Protein AF-A0A2T4V0Y6-F1 (afdb_monomer_lite)

Sequence (151 aa):
MRGPPSPGDAAFCRDCGARAVKTCGQCSAHIQGVRIPPLHTRRDFSMLPSPEAQPYRIPAHCPQCGHAYPWTEARLKAAAELVDLAEALSAEERAQLKADLPALANEGPQSPVTAQRWKKGLAKVGGDLYGVRMKVLGDLVTASVKGQLGM

Structure (mmCIF, N/CA/C/O backbone):
data_AF-A0A2T4V0Y6-F1
#
_entry.id   AF-A0A2T4V0Y6-F1
#
loop_
_atom_site.group_PDB
_atom_site.id
_atom_site.type_symbol
_atom_site.label_atom_id
_atom_site.label_alt_id
_atom_site.label_comp_id
_atom_site.label_asym_id
_atom_site.label_entity_id
_atom_site.label_seq_id
_atom_site.pdbx_PDB_ins_code
_atom_site.Cartn_x
_atom_site.Cartn_y
_atom_site.Cartn_z
_atom_site.occupancy
_atom_site.B_iso_or_equiv
_atom_site.auth_seq_id
_atom_site.auth_comp_id
_atom_site.auth_asym_id
_atom_site.auth_atom_id
_atom_site.pdbx_PDB_model_num
ATOM 1 N N . MET A 1 1 ? 30.106 -24.866 -20.261 1.00 32.12 1 MET A N 1
ATOM 2 C CA . MET A 1 1 ? 29.410 -24.638 -18.975 1.00 32.12 1 MET A CA 1
ATOM 3 C C . MET A 1 1 ? 28.633 -23.332 -19.109 1.00 32.12 1 MET A C 1
ATOM 5 O O . MET A 1 1 ? 29.270 -22.302 -19.281 1.00 32.12 1 MET A O 1
ATOM 9 N N . ARG A 1 2 ? 27.295 -23.352 -19.172 1.00 34.34 2 ARG A N 1
ATOM 10 C CA . ARG A 1 2 ? 26.506 -22.105 -19.220 1.00 34.34 2 ARG A CA 1
ATOM 11 C C . ARG A 1 2 ? 26.512 -21.514 -17.807 1.00 34.34 2 ARG A C 1
ATOM 13 O O . ARG A 1 2 ? 26.180 -22.232 -16.868 1.00 34.34 2 ARG A O 1
ATOM 20 N N . GLY A 1 3 ? 26.966 -20.270 -17.660 1.00 36.44 3 GLY A N 1
ATOM 21 C CA . GLY A 1 3 ? 26.952 -19.564 -16.375 1.00 36.44 3 GLY A CA 1
ATOM 22 C C . GLY A 1 3 ? 25.527 -19.432 -15.819 1.00 36.44 3 GLY A C 1
ATOM 23 O O . GLY A 1 3 ? 24.565 -19.599 -16.577 1.00 36.44 3 GLY A O 1
ATOM 24 N N . PRO A 1 4 ? 25.367 -19.163 -14.510 1.00 37.06 4 PRO A N 1
ATOM 25 C CA . PRO A 1 4 ? 24.048 -18.955 -13.927 1.00 37.06 4 PRO A CA 1
ATOM 26 C C . PRO A 1 4 ? 23.327 -17.820 -14.673 1.00 37.06 4 PRO A C 1
ATOM 28 O O . PRO A 1 4 ? 23.969 -16.822 -15.010 1.00 37.06 4 PRO A O 1
ATOM 31 N N . PRO A 1 5 ? 22.020 -17.962 -14.964 1.00 40.81 5 PRO A N 1
ATOM 32 C CA . PRO A 1 5 ? 21.273 -16.935 -15.674 1.00 40.81 5 PRO A CA 1
ATOM 33 C C . PRO A 1 5 ? 21.331 -15.622 -14.893 1.00 40.81 5 PRO A C 1
ATOM 35 O O . PRO A 1 5 ? 21.196 -15.607 -13.666 1.00 40.81 5 PRO A O 1
ATOM 38 N N . SER A 1 6 ? 21.524 -14.523 -15.618 1.00 46.75 6 SER A N 1
ATOM 39 C CA . SER A 1 6 ? 21.377 -13.164 -15.107 1.00 46.75 6 SER A CA 1
ATOM 40 C C . SER A 1 6 ? 20.043 -13.040 -14.353 1.00 46.75 6 SER A C 1
ATOM 42 O O . SER A 1 6 ? 19.031 -13.562 -14.829 1.00 46.75 6 SER A O 1
ATOM 44 N N . PRO A 1 7 ? 19.975 -12.327 -13.212 1.00 51.75 7 PRO A N 1
ATOM 45 C CA . PRO A 1 7 ? 18.734 -12.178 -12.443 1.00 51.75 7 PRO A CA 1
ATOM 46 C C . PRO A 1 7 ? 17.570 -11.562 -13.249 1.00 51.75 7 PRO A C 1
ATOM 48 O O . PRO A 1 7 ? 16.418 -11.698 -12.852 1.00 51.75 7 PRO A O 1
ATOM 51 N N . GLY A 1 8 ? 17.844 -10.948 -14.407 1.00 54.16 8 GLY A N 1
ATOM 52 C CA . GLY A 1 8 ? 16.839 -10.439 -15.347 1.00 54.16 8 GLY A CA 1
ATOM 53 C C . GLY A 1 8 ? 16.157 -11.483 -16.248 1.00 54.16 8 GLY A C 1
ATOM 54 O O . GLY A 1 8 ? 15.191 -11.133 -16.927 1.00 54.16 8 GLY A O 1
ATOM 55 N N . ASP A 1 9 ? 16.605 -12.744 -16.266 1.00 60.94 9 ASP A N 1
ATOM 56 C CA . ASP A 1 9 ? 16.106 -13.785 -17.190 1.00 60.94 9 ASP A CA 1
ATOM 57 C C . ASP A 1 9 ? 15.321 -14.912 -16.50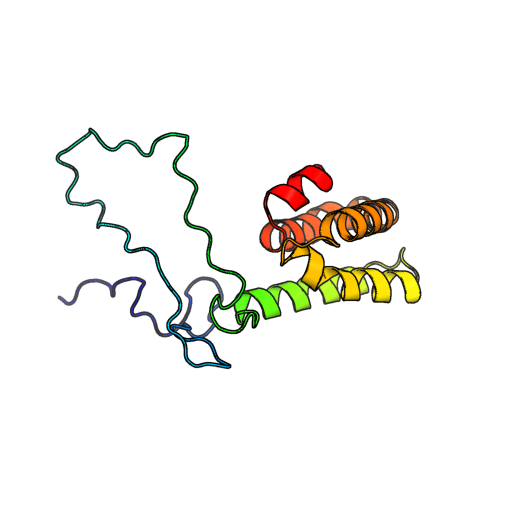5 1.00 60.94 9 ASP A C 1
ATOM 59 O O . ASP A 1 9 ? 14.806 -15.811 -17.170 1.00 60.94 9 ASP A O 1
ATOM 63 N N . ALA A 1 10 ? 15.191 -14.870 -15.178 1.00 67.69 10 ALA A N 1
ATOM 64 C CA . ALA A 1 10 ? 14.407 -15.851 -14.443 1.00 67.69 10 ALA A CA 1
ATOM 65 C C . ALA A 1 10 ? 12.908 -15.693 -14.755 1.00 67.69 10 ALA A C 1
ATOM 67 O O . ALA A 1 10 ? 12.361 -14.599 -14.662 1.00 67.69 10 ALA A O 1
ATOM 68 N N . ALA A 1 11 ? 12.230 -16.793 -15.099 1.00 79.50 11 ALA A N 1
ATOM 69 C CA . ALA A 1 11 ? 10.781 -16.799 -15.327 1.00 79.50 11 ALA A CA 1
ATOM 70 C C . ALA A 1 11 ? 9.971 -16.680 -14.023 1.00 79.50 11 ALA A C 1
ATOM 72 O O . ALA A 1 11 ? 8.805 -16.291 -14.065 1.00 79.50 11 ALA A O 1
ATOM 73 N N . PHE A 1 12 ? 10.587 -16.992 -12.879 1.00 81.12 12 PHE A N 1
ATOM 74 C CA . PHE A 1 12 ? 9.971 -16.980 -11.555 1.00 81.12 12 PHE A CA 1
ATOM 75 C C . PHE A 1 12 ? 10.931 -16.410 -10.506 1.00 81.12 12 PHE A C 1
ATOM 77 O O . PHE A 1 12 ? 12.152 -16.554 -10.617 1.00 81.12 12 PHE A O 1
ATOM 84 N N . CYS A 1 13 ? 10.369 -15.777 -9.481 1.00 74.88 13 CYS A N 1
ATOM 85 C CA . CYS A 1 13 ? 11.082 -15.292 -8.310 1.00 74.88 13 CYS A CA 1
ATOM 86 C C . CYS A 1 13 ? 11.530 -16.468 -7.434 1.00 74.88 13 CYS A C 1
ATOM 88 O O . CYS A 1 13 ? 10.752 -17.386 -7.185 1.00 74.88 13 CYS A O 1
ATOM 90 N N . ARG A 1 14 ? 12.768 -16.434 -6.934 1.00 70.56 14 ARG A N 1
ATOM 91 C CA . ARG A 1 14 ? 13.305 -17.488 -6.055 1.00 70.56 14 ARG A CA 1
ATOM 92 C C . ARG A 1 14 ? 12.798 -17.389 -4.618 1.00 70.56 14 ARG A C 1
ATOM 94 O O . ARG A 1 14 ? 12.733 -18.409 -3.946 1.00 70.56 14 ARG A O 1
ATOM 101 N N . ASP A 1 15 ? 12.409 -16.193 -4.187 1.00 68.69 15 ASP A N 1
ATOM 102 C CA . ASP A 1 15 ? 11.996 -15.944 -2.803 1.00 68.69 15 ASP A CA 1
ATOM 103 C C . ASP A 1 15 ? 10.508 -16.235 -2.588 1.00 68.69 15 ASP A C 1
ATOM 105 O O . ASP A 1 15 ? 10.115 -16.738 -1.542 1.00 68.69 15 ASP A O 1
ATOM 109 N N . CYS A 1 16 ? 9.668 -15.936 -3.586 1.00 73.50 16 CYS A N 1
ATOM 110 C CA . CYS A 1 16 ? 8.214 -16.095 -3.477 1.00 73.50 16 CYS A CA 1
ATOM 111 C C . CYS A 1 16 ? 7.580 -16.997 -4.545 1.00 73.50 16 CYS A C 1
ATOM 113 O O . CYS A 1 16 ? 6.373 -17.215 -4.508 1.00 73.50 16 CYS A O 1
ATOM 115 N N . GLY A 1 17 ? 8.340 -17.487 -5.531 1.00 79.44 17 GLY A N 1
ATOM 116 C CA . GLY A 1 17 ? 7.823 -18.353 -6.599 1.00 79.44 17 GLY A CA 1
ATOM 11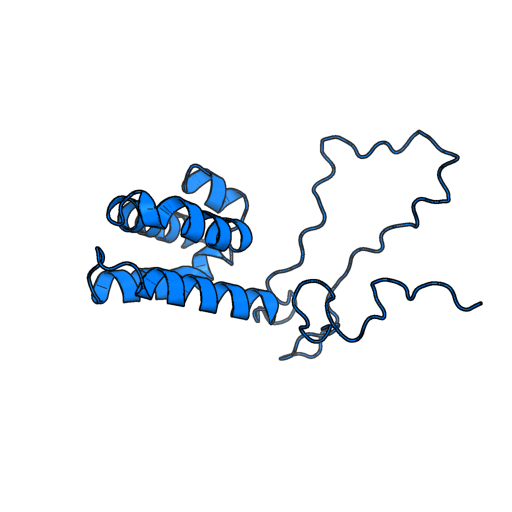7 C C . GLY A 1 17 ? 6.939 -17.657 -7.643 1.00 79.44 17 GLY A C 1
ATOM 118 O O . GLY A 1 17 ? 6.525 -18.294 -8.608 1.00 79.44 17 GLY A O 1
ATOM 119 N N . ALA A 1 18 ? 6.648 -16.360 -7.496 1.00 79.81 18 ALA A N 1
ATOM 120 C CA . ALA A 1 18 ? 5.797 -15.625 -8.431 1.00 79.81 18 ALA A CA 1
ATOM 121 C C . ALA A 1 18 ? 6.451 -15.473 -9.812 1.00 79.81 18 ALA A C 1
ATOM 123 O O . ALA A 1 18 ? 7.670 -15.339 -9.922 1.00 79.81 18 ALA A O 1
ATOM 124 N N . ARG A 1 19 ? 5.642 -15.446 -10.878 1.00 81.50 19 ARG A N 1
ATOM 125 C CA . ARG A 1 19 ? 6.135 -15.231 -12.246 1.00 81.50 19 ARG A CA 1
ATOM 126 C C . ARG A 1 19 ? 6.799 -13.858 -12.368 1.00 81.50 19 ARG A C 1
ATOM 128 O O . ARG A 1 19 ? 6.253 -12.859 -11.908 1.00 81.50 19 ARG A O 1
ATOM 135 N N . ALA A 1 20 ? 7.957 -13.807 -13.017 1.00 80.31 20 ALA A N 1
ATOM 136 C CA . ALA A 1 20 ? 8.660 -12.561 -13.274 1.00 80.31 20 ALA A CA 1
ATOM 137 C C . ALA A 1 20 ? 7.867 -11.685 -14.251 1.00 80.31 20 ALA A C 1
ATOM 139 O O . ALA A 1 20 ? 7.412 -12.140 -15.305 1.00 80.31 20 ALA A O 1
ATOM 140 N N . VAL A 1 21 ? 7.732 -10.409 -13.897 1.00 83.12 21 VAL A N 1
ATOM 141 C CA . VAL A 1 21 ? 6.975 -9.419 -14.662 1.00 83.12 21 VAL A CA 1
ATOM 142 C C . VAL A 1 21 ? 7.947 -8.373 -15.190 1.00 83.12 21 VAL A C 1
ATOM 144 O O . VAL A 1 21 ? 8.672 -7.749 -14.421 1.00 83.12 21 VAL A O 1
ATOM 147 N N . LYS A 1 22 ? 7.973 -8.199 -16.514 1.00 82.88 22 LYS A N 1
ATOM 148 C CA . LYS A 1 22 ? 8.838 -7.225 -17.211 1.00 82.88 22 LYS A CA 1
ATOM 149 C C . LYS A 1 22 ? 8.053 -6.054 -17.810 1.00 82.88 22 LYS A C 1
ATOM 151 O O . LYS A 1 22 ? 8.647 -5.070 -18.246 1.00 82.88 22 LYS A O 1
ATOM 156 N N . THR A 1 23 ? 6.729 -6.168 -17.840 1.00 87.50 23 THR A N 1
ATOM 157 C CA . THR A 1 23 ? 5.803 -5.208 -18.443 1.00 87.50 23 THR A CA 1
ATOM 158 C C . THR A 1 23 ? 4.594 -5.001 -17.540 1.00 87.50 23 THR A C 1
ATOM 160 O O . THR A 1 23 ? 4.169 -5.919 -16.842 1.00 87.50 23 THR A O 1
ATOM 163 N N . CYS A 1 24 ? 4.011 -3.807 -17.565 1.00 86.62 24 CYS A N 1
ATOM 164 C CA . CYS A 1 24 ? 2.748 -3.528 -16.897 1.00 86.62 24 CYS A CA 1
ATOM 165 C C . CYS A 1 24 ? 1.627 -4.410 -17.473 1.00 86.62 24 CYS A C 1
ATOM 167 O O . CYS A 1 24 ? 1.492 -4.520 -18.690 1.00 86.62 24 CYS A O 1
ATOM 169 N N . GLY A 1 25 ? 0.800 -5.004 -16.608 1.00 86.00 25 GLY A N 1
ATOM 170 C CA . GLY A 1 25 ? -0.340 -5.827 -17.027 1.00 86.00 25 GLY A CA 1
ATOM 171 C C . GLY A 1 25 ? -1.487 -5.043 -17.678 1.00 86.00 25 GLY A C 1
ATOM 172 O O . GLY A 1 25 ? -2.284 -5.644 -18.383 1.00 86.00 25 GLY A O 1
ATOM 173 N N . GLN A 1 26 ? -1.556 -3.720 -17.472 1.00 89.94 26 GLN A N 1
ATOM 174 C CA . GLN A 1 26 ? -2.625 -2.860 -18.004 1.00 89.94 26 GLN A CA 1
ATOM 175 C C . GLN A 1 26 ? -2.250 -2.157 -19.311 1.00 89.94 26 GLN A C 1
ATOM 177 O O . GLN A 1 26 ? -3.010 -2.193 -20.269 1.00 89.94 26 GLN A O 1
ATOM 182 N N . CYS A 1 27 ? -1.082 -1.513 -19.371 1.00 89.81 27 CYS A N 1
ATOM 183 C CA . CYS A 1 27 ? -0.671 -0.730 -20.545 1.00 89.81 27 CYS A CA 1
ATOM 184 C C . CYS A 1 27 ? 0.507 -1.335 -21.318 1.00 89.81 27 CYS A C 1
ATOM 186 O O . CYS A 1 27 ? 1.019 -0.703 -22.237 1.00 89.81 27 CYS A O 1
ATOM 188 N N . SER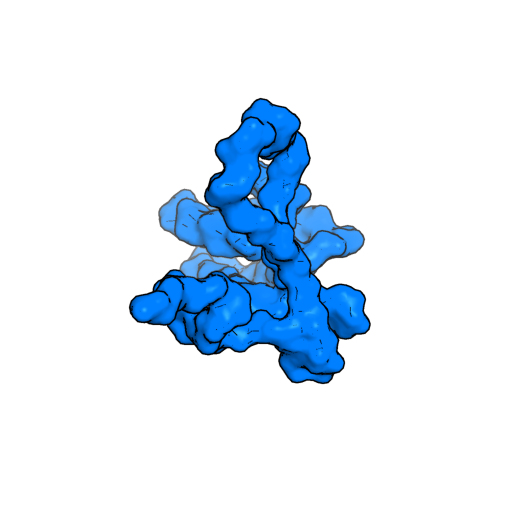 A 1 28 ? 0.994 -2.514 -20.914 1.00 88.38 28 SER A N 1
ATOM 189 C CA . SER A 1 28 ? 2.147 -3.207 -21.517 1.00 88.38 28 SER A CA 1
ATOM 190 C C . SER A 1 28 ? 3.475 -2.434 -21.503 1.00 88.38 28 SER A C 1
ATOM 192 O O . SER A 1 28 ? 4.472 -2.927 -22.025 1.00 88.38 28 SER A O 1
ATOM 194 N N . ALA A 1 29 ? 3.530 -1.273 -20.843 1.00 86.06 29 ALA A N 1
ATOM 195 C CA . ALA A 1 29 ? 4.745 -0.495 -20.625 1.00 86.06 29 ALA A CA 1
ATOM 196 C C . ALA A 1 29 ? 5.854 -1.336 -19.985 1.00 86.06 29 ALA A C 1
ATOM 198 O O . ALA A 1 29 ? 5.602 -2.051 -19.012 1.00 86.06 29 ALA A O 1
ATOM 199 N N . HIS A 1 30 ? 7.090 -1.217 -20.470 1.00 85.19 30 HIS A N 1
ATOM 200 C CA . HIS A 1 30 ? 8.231 -1.872 -19.835 1.00 85.19 30 HIS A CA 1
ATOM 201 C C . HIS A 1 30 ? 8.480 -1.321 -18.430 1.00 85.19 30 HIS A C 1
ATOM 203 O O . HIS A 1 30 ? 8.512 -0.110 -18.209 1.00 85.19 30 HIS A O 1
ATOM 209 N N . ILE A 1 31 ? 8.692 -2.228 -17.476 1.00 82.56 31 ILE A N 1
ATOM 210 C CA . ILE A 1 31 ? 9.036 -1.858 -16.105 1.00 82.56 31 ILE A CA 1
ATOM 211 C C . ILE A 1 31 ? 10.504 -1.441 -16.093 1.00 82.56 31 ILE A C 1
ATOM 213 O O . ILE A 1 31 ? 11.388 -2.236 -16.416 1.00 82.56 31 ILE A O 1
ATOM 217 N N . GLN A 1 32 ? 10.764 -0.184 -15.738 1.00 71.88 32 GLN A N 1
ATOM 218 C CA . GLN A 1 32 ? 12.120 0.354 -15.684 1.00 71.88 32 GLN A CA 1
ATOM 219 C C . GLN A 1 32 ? 12.901 -0.274 -14.523 1.00 71.88 32 GLN A C 1
ATOM 221 O O . GLN A 1 32 ? 12.673 0.035 -13.353 1.00 71.88 32 GLN A O 1
ATOM 226 N N . GLY A 1 33 ? 13.828 -1.168 -14.862 1.00 67.25 33 GLY A N 1
ATOM 227 C CA . GLY A 1 33 ? 14.836 -1.695 -13.946 1.00 67.25 33 GLY A CA 1
ATOM 228 C C . GLY A 1 33 ? 16.068 -0.791 -13.860 1.00 67.25 33 GLY A C 1
ATOM 229 O O . GLY A 1 33 ? 16.321 0.017 -14.752 1.00 67.25 33 GLY A O 1
ATOM 230 N N . VAL A 1 34 ? 16.886 -0.979 -12.824 1.00 60.72 34 VAL A N 1
ATOM 231 C CA . VAL A 1 34 ? 18.264 -0.467 -12.792 1.00 60.72 34 VAL A CA 1
ATOM 232 C C . VAL A 1 34 ? 19.218 -1.541 -13.308 1.00 60.72 34 VAL A C 1
ATOM 234 O O . VAL A 1 34 ? 19.177 -2.693 -12.875 1.00 60.72 34 VAL A O 1
ATOM 237 N N . ARG A 1 35 ? 20.118 -1.160 -14.223 1.00 57.06 35 ARG A N 1
ATOM 238 C CA . ARG A 1 35 ? 21.268 -1.994 -14.584 1.00 57.06 35 ARG A CA 1
ATOM 239 C C . ARG A 1 35 ? 22.294 -1.893 -13.458 1.00 57.06 35 ARG A C 1
ATOM 241 O O . ARG A 1 35 ? 22.946 -0.865 -13.325 1.00 57.06 35 ARG A O 1
ATOM 248 N N . ILE A 1 36 ? 22.450 -2.958 -12.677 1.00 54.66 36 ILE A N 1
ATOM 249 C CA . ILE A 1 36 ? 23.539 -3.073 -11.701 1.00 54.66 36 ILE A CA 1
ATOM 250 C C . ILE A 1 36 ? 24.782 -3.578 -12.454 1.00 54.66 36 ILE A C 1
ATOM 252 O O . ILE A 1 36 ? 24.726 -4.680 -13.010 1.00 54.66 36 ILE A O 1
ATOM 256 N N . PRO A 1 37 ? 25.886 -2.811 -12.532 1.00 46.88 37 PRO A N 1
ATOM 257 C CA . PRO A 1 37 ? 27.122 -3.293 -13.138 1.00 46.88 37 PRO A CA 1
ATOM 258 C C . PRO A 1 37 ? 27.647 -4.521 -12.374 1.00 46.88 37 PRO A C 1
ATOM 260 O O . PRO A 1 37 ? 27.579 -4.542 -11.142 1.00 46.88 37 PRO A O 1
ATOM 263 N N . PRO A 1 38 ? 28.167 -5.554 -13.060 1.00 47.41 38 PRO A N 1
ATOM 264 C CA . PRO A 1 38 ? 28.715 -6.727 -12.391 1.00 47.41 38 PRO A CA 1
ATOM 265 C C . PRO A 1 38 ? 29.885 -6.333 -11.480 1.00 47.41 38 PRO A C 1
ATOM 267 O O . PRO A 1 38 ? 30.836 -5.686 -11.909 1.00 47.41 38 PRO A O 1
ATOM 270 N N . LEU A 1 39 ? 29.843 -6.780 -10.222 1.00 50.69 39 LEU A N 1
ATOM 271 C CA . LEU A 1 39 ? 30.819 -6.464 -9.165 1.00 50.69 39 LEU A CA 1
ATOM 272 C C . LEU A 1 39 ? 32.254 -6.971 -9.434 1.00 50.69 39 LEU A C 1
ATOM 274 O O . LEU A 1 39 ? 33.141 -6.757 -8.611 1.00 50.69 39 LEU A O 1
ATOM 278 N N . HIS A 1 40 ? 32.502 -7.634 -10.565 1.00 48.25 40 HIS A N 1
ATOM 279 C CA . HIS A 1 40 ? 33.778 -8.273 -10.899 1.00 48.25 40 HIS A CA 1
ATOM 280 C C . HIS A 1 40 ? 34.752 -7.379 -11.678 1.00 48.25 40 HIS A C 1
ATOM 282 O O . HIS A 1 40 ? 35.888 -7.786 -11.899 1.00 48.25 40 HIS A O 1
ATOM 288 N N . THR A 1 41 ? 34.365 -6.158 -12.057 1.00 42.62 41 THR A N 1
ATOM 289 C CA . THR A 1 41 ? 35.291 -5.176 -12.653 1.00 42.62 41 THR A CA 1
ATOM 290 C C . THR A 1 41 ? 35.875 -4.208 -11.624 1.00 42.62 41 THR A C 1
ATOM 292 O O . THR A 1 41 ? 36.368 -3.155 -12.002 1.00 42.62 41 THR A O 1
ATOM 295 N N . ARG A 1 42 ? 35.857 -4.554 -10.327 1.00 45.59 42 ARG A N 1
ATOM 296 C CA . ARG A 1 42 ? 36.492 -3.760 -9.264 1.00 45.59 42 ARG A CA 1
ATOM 297 C C . ARG A 1 42 ? 38.016 -3.882 -9.325 1.00 45.59 42 ARG A C 1
ATOM 299 O O . ARG A 1 42 ? 38.623 -4.633 -8.563 1.00 45.59 42 ARG A O 1
ATOM 306 N N . ARG A 1 43 ? 38.639 -3.114 -10.214 1.00 45.44 43 ARG A N 1
ATOM 307 C CA . ARG A 1 43 ? 40.036 -2.676 -10.035 1.00 45.44 43 ARG A CA 1
ATOM 308 C C . ARG A 1 43 ? 40.132 -1.173 -9.746 1.00 45.44 43 ARG A C 1
ATOM 310 O O . ARG A 1 43 ? 41.220 -0.646 -9.560 1.00 45.44 43 ARG A O 1
ATOM 317 N N . ASP A 1 44 ? 38.988 -0.515 -9.625 1.00 42.88 44 ASP A N 1
ATOM 318 C CA . ASP A 1 44 ? 38.782 0.887 -9.302 1.00 42.88 44 ASP A CA 1
ATOM 319 C C . ASP A 1 44 ? 38.034 1.009 -7.963 1.00 42.88 44 ASP A C 1
ATOM 321 O O . ASP A 1 44 ? 36.818 1.153 -7.867 1.00 42.88 44 ASP A O 1
ATOM 325 N N . PHE A 1 45 ? 38.801 0.963 -6.877 1.00 44.25 45 PHE A N 1
ATOM 326 C CA . PHE A 1 45 ? 38.353 1.181 -5.495 1.00 44.25 45 PHE A CA 1
ATOM 327 C C . PHE A 1 45 ? 37.914 2.642 -5.207 1.00 44.25 45 PHE A C 1
ATOM 329 O O . PHE A 1 45 ? 38.079 3.127 -4.094 1.00 44.25 45 PHE A O 1
ATOM 336 N N . SER A 1 46 ? 37.357 3.364 -6.190 1.00 44.81 46 SER A N 1
ATOM 337 C CA . SER A 1 46 ? 36.920 4.766 -6.047 1.00 44.81 46 SER A CA 1
ATOM 338 C C . SER A 1 46 ? 35.399 4.957 -6.089 1.00 44.81 46 SER A C 1
ATOM 340 O O . SER A 1 46 ? 34.922 6.082 -5.969 1.00 44.81 46 SER A O 1
ATOM 342 N N . MET A 1 47 ? 34.622 3.880 -6.216 1.00 45.66 47 MET A N 1
ATOM 343 C CA . MET A 1 47 ? 33.167 3.908 -6.031 1.00 45.66 47 MET A CA 1
ATOM 344 C C . MET A 1 47 ? 32.772 2.982 -4.884 1.00 45.66 47 MET A C 1
ATOM 346 O O . MET A 1 47 ? 32.047 2.000 -5.051 1.00 45.66 47 MET A O 1
ATOM 350 N N . LEU A 1 48 ? 33.273 3.290 -3.684 1.00 48.28 48 LEU A N 1
ATOM 351 C CA . LEU A 1 48 ? 32.516 2.933 -2.488 1.00 48.28 48 LEU A CA 1
ATOM 352 C C . LEU A 1 48 ? 31.106 3.513 -2.685 1.00 48.28 48 LEU A C 1
ATOM 354 O O . LEU A 1 48 ? 31.007 4.676 -3.088 1.00 48.28 48 LEU A O 1
ATOM 358 N N . PRO A 1 49 ? 30.026 2.735 -2.480 1.00 44.53 49 PRO A N 1
ATOM 359 C CA . PRO A 1 49 ? 28.696 3.319 -2.467 1.00 44.53 49 PRO A CA 1
ATOM 360 C C . PRO A 1 49 ? 28.749 4.464 -1.461 1.00 44.53 49 PRO A C 1
ATOM 362 O O . PRO A 1 49 ? 29.104 4.241 -0.301 1.00 44.53 49 PRO A O 1
ATOM 365 N N . SER A 1 50 ? 28.490 5.692 -1.925 1.00 48.94 50 SER A N 1
ATOM 366 C CA . SER A 1 50 ? 28.301 6.813 -1.009 1.00 48.94 50 SER A CA 1
ATOM 367 C C . SER A 1 50 ? 27.319 6.336 0.069 1.00 48.94 50 SER A C 1
ATOM 369 O O . SER A 1 50 ? 26.353 5.648 -0.279 1.00 48.94 50 SER A O 1
ATOM 371 N N . PRO A 1 51 ? 27.511 6.661 1.357 1.00 50.50 51 PRO A N 1
ATOM 372 C CA . PRO A 1 51 ? 26.481 6.420 2.370 1.00 50.50 51 PRO A CA 1
ATOM 373 C C . PRO A 1 51 ? 25.119 7.044 1.990 1.00 50.50 51 PRO A C 1
ATOM 375 O O . PRO A 1 51 ? 24.091 6.688 2.558 1.00 50.50 51 PRO A O 1
ATOM 378 N N . GLU A 1 52 ? 25.100 7.926 0.988 1.00 50.16 52 GLU A N 1
ATOM 379 C CA . GLU A 1 52 ? 23.933 8.580 0.398 1.00 50.16 52 GLU A CA 1
ATOM 380 C C . GLU A 1 52 ? 23.321 7.815 -0.794 1.00 50.16 52 GLU A C 1
ATOM 382 O O . GLU A 1 52 ? 22.278 8.223 -1.311 1.00 50.16 52 GLU A O 1
ATOM 387 N N . ALA A 1 53 ? 23.951 6.734 -1.272 1.00 52.12 53 ALA A N 1
ATOM 388 C CA . ALA A 1 53 ? 23.452 5.936 -2.387 1.00 52.12 53 ALA A CA 1
ATOM 389 C C . ALA A 1 53 ? 22.149 5.242 -1.970 1.00 52.12 53 ALA A C 1
ATOM 391 O O . ALA A 1 53 ? 22.151 4.169 -1.366 1.00 52.12 53 ALA A O 1
ATOM 392 N N . GLN A 1 54 ? 21.023 5.888 -2.278 1.00 53.12 54 GLN A N 1
ATOM 393 C CA . GLN A 1 54 ? 19.698 5.361 -1.989 1.00 53.12 54 GLN A CA 1
ATOM 394 C C . GLN A 1 54 ? 19.564 3.977 -2.640 1.00 53.12 54 GLN A C 1
ATOM 396 O O . GLN A 1 54 ? 19.781 3.855 -3.852 1.00 53.12 54 GLN A O 1
ATOM 401 N N . PRO A 1 55 ? 19.219 2.926 -1.873 1.00 60.47 55 PRO A N 1
ATOM 402 C CA . PRO A 1 55 ? 19.005 1.609 -2.446 1.00 60.47 55 PRO A CA 1
ATOM 403 C C . PRO A 1 55 ? 17.924 1.720 -3.520 1.00 60.47 55 PRO A C 1
ATOM 405 O O . PRO A 1 55 ? 16.901 2.381 -3.319 1.00 60.47 55 PRO A O 1
ATOM 408 N N . TYR A 1 56 ? 18.163 1.092 -4.673 1.00 65.56 56 TYR A N 1
ATOM 409 C CA . TYR A 1 56 ? 17.183 1.057 -5.752 1.00 65.56 56 TYR A CA 1
ATOM 410 C C . TYR A 1 56 ? 15.836 0.572 -5.202 1.00 65.56 56 TYR A C 1
ATOM 412 O O . TYR A 1 56 ? 15.730 -0.541 -4.681 1.00 65.56 56 TYR A O 1
ATOM 420 N N . ARG A 1 57 ? 14.809 1.421 -5.298 1.00 68.06 57 ARG A N 1
ATOM 421 C CA . ARG A 1 57 ? 13.450 1.066 -4.888 1.00 68.06 57 ARG A CA 1
ATOM 422 C C . ARG A 1 57 ? 12.722 0.459 -6.072 1.00 68.06 57 ARG A C 1
ATOM 424 O O . ARG A 1 57 ? 12.600 1.086 -7.121 1.00 68.06 57 ARG A O 1
ATOM 431 N N . ILE A 1 58 ? 12.208 -0.750 -5.875 1.00 76.00 58 ILE A N 1
ATOM 432 C CA . ILE A 1 58 ? 11.318 -1.396 -6.838 1.00 76.00 58 ILE A CA 1
ATOM 433 C C . ILE A 1 58 ? 10.085 -0.493 -6.999 1.00 76.00 58 ILE A C 1
ATOM 435 O O . ILE A 1 58 ? 9.463 -0.151 -5.987 1.00 76.00 58 ILE A O 1
ATOM 439 N N . PRO A 1 59 ? 9.724 -0.079 -8.227 1.00 79.56 59 PRO A N 1
ATOM 440 C CA . PRO A 1 59 ? 8.585 0.804 -8.427 1.00 79.56 59 PRO A CA 1
ATOM 441 C C . PRO A 1 59 ? 7.303 0.101 -7.970 1.00 79.56 59 PRO A C 1
ATOM 443 O O . PRO A 1 59 ? 7.085 -1.062 -8.289 1.00 79.56 59 PRO A O 1
ATOM 446 N N . ALA A 1 60 ? 6.447 0.781 -7.208 1.00 83.25 60 ALA A N 1
ATOM 447 C CA . ALA A 1 60 ? 5.188 0.197 -6.734 1.00 83.25 60 ALA A CA 1
ATOM 448 C C . ALA A 1 60 ? 4.068 0.275 -7.790 1.00 83.25 60 ALA A C 1
ATOM 450 O O . ALA A 1 60 ? 3.217 -0.612 -7.869 1.00 83.25 60 ALA A O 1
ATOM 451 N N . HIS A 1 61 ? 4.100 1.309 -8.629 1.00 86.19 61 HIS A N 1
ATOM 452 C CA . HIS A 1 61 ? 3.078 1.602 -9.627 1.00 86.19 61 HIS A CA 1
ATOM 453 C C . HIS A 1 61 ? 3.719 1.853 -10.989 1.00 86.19 61 HIS A C 1
ATOM 455 O O . HIS A 1 61 ? 4.889 2.238 -11.090 1.00 86.19 61 HIS A O 1
ATOM 461 N N . CYS A 1 62 ? 2.946 1.644 -12.049 1.00 86.50 62 CYS A N 1
ATOM 462 C CA . CYS A 1 62 ? 3.369 1.972 -13.396 1.00 86.50 62 CYS A CA 1
ATOM 463 C C . CYS A 1 62 ? 3.445 3.495 -13.576 1.00 86.50 62 CYS A C 1
ATOM 465 O O . CYS A 1 62 ? 2.432 4.166 -13.387 1.00 86.50 62 CYS A O 1
ATOM 467 N N . PRO A 1 63 ? 4.585 4.058 -14.014 1.00 83.06 63 PRO A N 1
ATOM 468 C CA . PRO A 1 63 ? 4.700 5.499 -14.237 1.00 83.06 63 PRO A CA 1
ATOM 469 C C . PRO A 1 63 ? 3.885 5.986 -15.445 1.00 83.06 63 PRO A C 1
ATOM 471 O O . PRO A 1 63 ? 3.643 7.179 -15.564 1.00 83.06 63 PRO A O 1
ATOM 474 N N . GLN A 1 64 ? 3.466 5.085 -16.345 1.00 85.19 64 GLN A N 1
ATOM 475 C CA . GLN A 1 64 ? 2.680 5.455 -17.525 1.00 85.19 64 GLN A CA 1
ATOM 476 C C . GLN A 1 64 ? 1.168 5.454 -17.280 1.00 85.19 64 GLN A C 1
ATOM 478 O O . GLN A 1 64 ? 0.477 6.298 -17.835 1.00 85.19 64 GLN A O 1
ATOM 483 N N . CYS A 1 65 ? 0.643 4.512 -16.490 1.00 86.69 65 CYS A N 1
ATOM 484 C CA . CYS A 1 65 ? -0.807 4.371 -16.285 1.00 86.69 65 CYS A CA 1
ATOM 485 C C . CYS A 1 65 ? -1.253 4.443 -14.818 1.00 86.69 65 CYS A C 1
ATOM 487 O O . CYS A 1 65 ? -2.446 4.383 -14.546 1.00 86.69 65 CYS A O 1
ATOM 489 N N . GLY A 1 66 ? -0.323 4.530 -13.863 1.00 83.88 66 GLY A N 1
ATOM 490 C CA . GLY A 1 66 ? -0.618 4.591 -12.428 1.00 83.88 66 GLY A CA 1
ATOM 491 C C . GLY A 1 66 ? -1.058 3.268 -11.794 1.00 83.88 66 GLY A C 1
ATOM 492 O O . GLY A 1 66 ? -1.216 3.204 -10.578 1.00 83.88 66 GLY A O 1
ATOM 493 N N . HIS A 1 67 ? -1.232 2.198 -12.576 1.00 86.75 67 HIS A N 1
ATOM 494 C CA . HIS A 1 67 ? -1.686 0.912 -12.051 1.00 86.75 67 HIS A CA 1
ATOM 495 C C . HIS A 1 67 ? -0.642 0.272 -11.130 1.00 86.75 67 HIS A C 1
ATOM 497 O O . HIS A 1 67 ? 0.559 0.306 -11.420 1.00 86.75 67 HIS A O 1
ATOM 503 N N . ALA A 1 68 ? -1.099 -0.322 -10.029 1.00 86.56 68 ALA A N 1
ATOM 504 C CA . ALA A 1 68 ? -0.245 -1.050 -9.102 1.00 86.56 68 ALA A CA 1
ATOM 505 C C . ALA A 1 68 ? 0.371 -2.273 -9.795 1.00 86.56 68 ALA A C 1
ATOM 507 O O . ALA A 1 68 ? -0.274 -2.955 -10.587 1.00 86.56 68 ALA A O 1
ATOM 508 N N . TYR A 1 69 ? 1.643 -2.552 -9.521 1.00 87.00 69 TYR A N 1
ATOM 509 C CA . TYR A 1 69 ? 2.244 -3.801 -9.980 1.00 87.00 69 TYR A CA 1
ATOM 510 C C . TYR A 1 69 ? 1.796 -4.982 -9.108 1.00 87.00 69 TYR A C 1
ATOM 512 O O . TYR A 1 69 ? 1.425 -4.774 -7.951 1.00 87.00 69 TYR A O 1
ATOM 520 N N . PRO A 1 70 ? 1.913 -6.233 -9.595 1.00 85.38 70 PRO A N 1
ATOM 521 C CA . PRO A 1 70 ? 1.416 -7.405 -8.868 1.00 85.38 70 PRO A CA 1
ATOM 522 C C . PRO A 1 70 ? 1.993 -7.571 -7.456 1.00 85.38 70 PRO A C 1
ATOM 524 O O . PRO A 1 70 ? 1.301 -8.028 -6.552 1.00 85.38 70 PRO A O 1
ATOM 527 N N . TRP A 1 71 ? 3.249 -7.168 -7.225 1.00 82.69 71 TRP A N 1
ATOM 528 C CA . TRP A 1 71 ? 3.829 -7.182 -5.876 1.00 82.69 71 TRP A CA 1
ATOM 529 C C . TRP A 1 71 ? 3.190 -6.148 -4.946 1.00 82.69 71 TRP A C 1
ATOM 531 O O . TRP A 1 71 ? 3.064 -6.404 -3.753 1.00 82.69 71 TRP A O 1
ATOM 541 N N . THR A 1 72 ? 2.774 -4.997 -5.470 1.00 85.00 72 THR A N 1
ATOM 542 C CA . THR A 1 72 ? 2.070 -3.963 -4.705 1.00 85.00 72 THR A CA 1
ATOM 543 C C . THR A 1 72 ? 0.664 -4.434 -4.367 1.00 85.00 72 THR A C 1
ATOM 545 O O . THR A 1 72 ? 0.269 -4.359 -3.209 1.00 85.00 72 THR A O 1
ATOM 548 N N . GLU A 1 73 ? -0.059 -5.003 -5.333 1.00 85.62 73 GLU A N 1
ATOM 549 C CA . GLU A 1 73 ? -1.393 -5.576 -5.109 1.00 85.62 73 GLU A CA 1
ATOM 550 C C . GLU A 1 73 ? -1.368 -6.704 -4.072 1.00 85.62 73 GLU A C 1
ATOM 552 O O . GLU A 1 73 ? -2.173 -6.709 -3.141 1.00 85.62 73 GLU A O 1
ATOM 557 N N . ALA A 1 74 ? -0.406 -7.626 -4.180 1.00 83.31 74 ALA A N 1
ATOM 558 C CA . ALA A 1 74 ? -0.248 -8.716 -3.221 1.00 83.31 74 ALA A CA 1
ATOM 559 C C . ALA A 1 74 ? 0.019 -8.197 -1.799 1.00 83.31 74 ALA A C 1
ATOM 561 O O . ALA A 1 74 ? -0.557 -8.705 -0.837 1.00 83.31 74 ALA A O 1
ATOM 562 N N . ARG A 1 75 ? 0.850 -7.155 -1.657 1.00 81.00 75 ARG A N 1
ATOM 563 C CA . ARG A 1 75 ? 1.117 -6.525 -0.356 1.00 81.00 75 ARG A CA 1
ATOM 564 C C . ARG A 1 75 ? -0.102 -5.780 0.185 1.00 81.00 75 ARG A C 1
ATOM 566 O O . ARG A 1 75 ? -0.376 -5.886 1.376 1.00 81.00 75 ARG A O 1
ATOM 573 N N . LEU A 1 76 ? -0.844 -5.063 -0.662 1.00 85.06 76 LEU A N 1
ATOM 574 C CA . LEU A 1 76 ? -2.091 -4.394 -0.272 1.00 85.06 76 LEU A CA 1
ATOM 575 C C . LEU A 1 76 ? -3.118 -5.411 0.233 1.00 85.06 76 LEU A C 1
ATOM 577 O O . LEU A 1 76 ? -3.732 -5.195 1.276 1.00 85.06 76 LEU A O 1
ATOM 581 N N . LYS A 1 77 ? -3.254 -6.548 -0.457 1.00 85.44 77 LYS A N 1
ATOM 582 C CA . LYS A 1 77 ? -4.133 -7.641 -0.031 1.00 85.44 77 LYS A CA 1
ATOM 583 C C . LYS A 1 77 ? -3.699 -8.229 1.313 1.00 85.44 77 LYS A C 1
ATOM 585 O O . LYS A 1 77 ? -4.525 -8.336 2.212 1.00 85.44 77 LYS A O 1
ATOM 590 N N . ALA A 1 78 ? -2.413 -8.540 1.480 1.00 82.75 78 ALA A N 1
ATOM 591 C CA . ALA A 1 78 ? -1.890 -9.057 2.746 1.00 82.75 78 ALA A CA 1
ATOM 592 C C . ALA A 1 78 ? -2.097 -8.064 3.905 1.00 82.75 78 ALA A C 1
ATOM 594 O O . ALA A 1 78 ? -2.487 -8.451 5.003 1.00 82.75 78 ALA A O 1
ATOM 595 N N . ALA A 1 79 ? -1.885 -6.767 3.665 1.00 81.62 79 ALA A N 1
ATOM 596 C CA . ALA A 1 79 ? -2.143 -5.731 4.659 1.00 81.62 79 ALA A CA 1
ATOM 597 C C . ALA A 1 79 ? -3.636 -5.628 5.016 1.00 81.62 79 ALA A C 1
ATOM 599 O O . ALA A 1 79 ? -3.970 -5.441 6.184 1.00 81.62 79 ALA A O 1
ATOM 600 N N . ALA A 1 80 ? -4.532 -5.793 4.040 1.00 85.19 80 ALA A N 1
ATOM 601 C CA . ALA A 1 80 ? -5.970 -5.814 4.280 1.00 85.19 80 ALA A CA 1
ATOM 602 C C . ALA A 1 80 ? -6.397 -7.019 5.133 1.00 85.19 80 ALA A C 1
ATOM 604 O O . ALA A 1 80 ? -7.138 -6.846 6.098 1.00 85.19 80 ALA A O 1
ATOM 605 N N . GLU A 1 81 ? -5.871 -8.209 4.837 1.00 84.62 81 GLU A N 1
ATOM 606 C CA . GLU A 1 81 ? -6.108 -9.419 5.636 1.00 84.62 81 GLU A CA 1
ATOM 607 C C . GLU A 1 81 ? -5.611 -9.244 7.081 1.00 84.62 81 GLU A C 1
ATOM 609 O O . GLU A 1 81 ? -6.301 -9.616 8.027 1.00 84.62 81 GLU A O 1
ATOM 614 N N . LEU A 1 82 ? -4.461 -8.592 7.284 1.00 80.81 82 LEU A N 1
ATOM 615 C CA . LEU A 1 82 ? -3.956 -8.276 8.626 1.00 80.81 82 LEU A CA 1
ATOM 616 C C . LEU A 1 82 ? -4.862 -7.313 9.403 1.00 80.81 82 LEU A C 1
ATOM 618 O O . LEU A 1 82 ? -4.993 -7.447 10.619 1.00 80.81 82 LEU A O 1
ATOM 622 N N . VAL A 1 83 ? -5.481 -6.343 8.724 1.00 83.56 83 VAL A N 1
ATOM 623 C CA . VAL A 1 83 ? -6.487 -5.465 9.340 1.00 83.56 83 VAL A CA 1
ATOM 624 C C . VAL A 1 83 ? -7.727 -6.267 9.732 1.00 83.56 83 VAL A C 1
ATOM 626 O O . VAL A 1 83 ? -8.293 -6.025 10.796 1.00 83.56 83 VAL A O 1
ATOM 629 N N . ASP A 1 84 ? -8.124 -7.251 8.926 1.00 84.69 84 ASP A N 1
ATOM 630 C CA . ASP A 1 84 ? -9.269 -8.110 9.235 1.00 84.69 84 ASP A CA 1
ATOM 631 C C . ASP A 1 84 ? -9.035 -8.999 10.462 1.00 84.69 84 ASP A C 1
ATOM 633 O O . ASP A 1 84 ? -9.985 -9.267 11.197 1.00 84.69 84 ASP A O 1
ATOM 637 N N . LEU A 1 85 ? -7.785 -9.363 10.757 1.00 81.56 85 LEU A N 1
ATOM 638 C CA . LEU A 1 85 ? -7.407 -10.084 11.980 1.00 81.56 85 LEU A CA 1
ATOM 639 C C . LEU A 1 85 ? -7.401 -9.207 13.246 1.00 81.56 85 LEU A C 1
ATOM 641 O O . LEU A 1 85 ? -7.272 -9.725 14.354 1.00 81.56 85 LEU A O 1
ATOM 645 N N . ALA A 1 86 ? -7.519 -7.882 13.123 1.00 79.81 86 ALA A N 1
ATOM 646 C CA . ALA A 1 86 ? -7.471 -6.978 14.265 1.00 79.81 86 ALA A CA 1
ATOM 647 C C . ALA A 1 86 ? -8.812 -6.942 15.018 1.00 79.81 86 ALA A C 1
ATOM 649 O O . ALA A 1 86 ? -9.620 -6.032 14.829 1.00 79.81 86 ALA A O 1
ATOM 650 N N . GLU A 1 87 ? -9.028 -7.907 15.916 1.00 80.00 87 GLU A N 1
ATOM 651 C CA . GLU A 1 87 ? -10.272 -8.046 16.691 1.00 80.00 87 GLU A CA 1
ATOM 652 C C . GLU A 1 87 ? -10.659 -6.794 17.493 1.00 80.00 87 GLU A C 1
ATOM 654 O O . GLU A 1 87 ? -11.840 -6.487 17.630 1.00 80.00 87 GLU A O 1
ATOM 659 N N . ALA A 1 88 ? -9.664 -6.023 17.939 1.00 81.94 88 ALA A N 1
ATOM 660 C CA . ALA A 1 88 ? -9.840 -4.777 18.686 1.00 81.94 88 ALA A CA 1
ATOM 661 C C . ALA A 1 88 ? -10.454 -3.614 17.876 1.00 81.94 88 ALA A C 1
ATOM 663 O 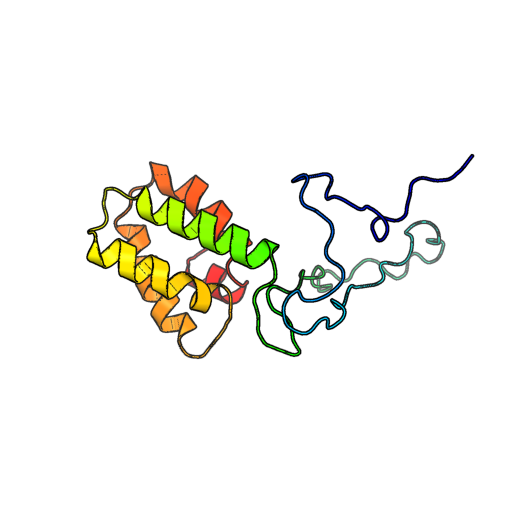O . ALA A 1 88 ? -10.803 -2.591 18.463 1.00 81.94 88 ALA A O 1
ATOM 664 N N . LEU A 1 89 ? -10.549 -3.733 16.548 1.00 83.56 89 LEU A N 1
ATOM 665 C CA . LEU A 1 89 ? -11.151 -2.719 15.679 1.00 83.56 89 LEU A CA 1
ATOM 666 C C . LEU A 1 89 ? -12.594 -3.077 15.337 1.00 83.56 89 LEU A C 1
ATOM 668 O O . LEU A 1 89 ? -12.889 -4.241 15.037 1.00 83.56 89 LEU A O 1
ATOM 672 N N . SER A 1 90 ? -13.463 -2.065 15.289 1.00 86.69 90 SER A N 1
ATOM 673 C CA . SER A 1 90 ? -14.826 -2.233 14.776 1.00 86.69 90 SER A CA 1
ATOM 674 C C . SER A 1 90 ? -14.824 -2.549 13.273 1.00 86.69 90 SER A C 1
ATOM 676 O O . SER A 1 90 ? -13.831 -2.335 12.571 1.00 86.69 90 SER A O 1
ATOM 678 N N . ALA A 1 91 ? -15.945 -3.050 12.752 1.00 87.25 91 ALA A N 1
ATOM 679 C CA . ALA A 1 91 ? -16.081 -3.341 11.326 1.00 87.25 91 ALA A CA 1
ATOM 680 C C . ALA A 1 91 ? -15.878 -2.080 10.463 1.00 87.25 91 ALA A C 1
ATOM 682 O O . ALA A 1 91 ? -15.211 -2.135 9.428 1.00 87.25 91 ALA A O 1
ATOM 683 N N . GLU A 1 92 ? -16.387 -0.936 10.924 1.00 88.38 92 GLU A N 1
ATOM 684 C CA . GLU A 1 92 ? -16.229 0.367 10.274 1.00 88.38 92 GLU A CA 1
ATOM 685 C C . GLU A 1 92 ? -14.763 0.812 10.275 1.00 88.38 92 GLU A C 1
ATOM 687 O O . GLU A 1 92 ? -14.253 1.290 9.262 1.00 88.38 92 GLU A O 1
ATOM 692 N N . GLU A 1 93 ? -14.054 0.608 11.386 1.00 86.31 93 GLU A N 1
ATOM 693 C CA . GLU A 1 93 ? -12.636 0.951 11.497 1.00 86.31 93 GLU A CA 1
ATOM 694 C C . GLU A 1 93 ? -11.768 0.083 10.587 1.00 86.31 93 GLU A C 1
ATOM 696 O O . GLU A 1 93 ? -10.890 0.603 9.896 1.00 86.31 93 GLU A O 1
ATOM 701 N N . ARG A 1 94 ? -12.037 -1.227 10.527 1.00 87.00 94 ARG A N 1
ATOM 702 C CA . ARG A 1 94 ? -11.342 -2.136 9.604 1.00 87.00 94 ARG A CA 1
ATOM 703 C C . ARG A 1 94 ? -11.598 -1.747 8.155 1.00 87.00 94 ARG A C 1
ATOM 705 O O . ARG A 1 94 ? -10.658 -1.686 7.364 1.00 87.00 94 ARG A O 1
ATOM 712 N N . ALA A 1 95 ? -12.847 -1.448 7.800 1.00 88.69 95 ALA A N 1
ATOM 713 C CA . ALA A 1 95 ? -13.196 -0.991 6.458 1.00 88.69 95 ALA A CA 1
ATOM 714 C C . ALA A 1 95 ? -12.454 0.305 6.095 1.00 88.69 95 ALA A C 1
ATOM 716 O O . ALA A 1 95 ? -11.870 0.395 5.013 1.00 88.69 95 ALA A O 1
ATOM 717 N N . GLN A 1 96 ? -12.400 1.267 7.022 1.00 88.62 96 GLN A N 1
ATOM 718 C CA . GLN A 1 96 ? -11.713 2.535 6.801 1.00 88.62 96 GLN A CA 1
ATOM 719 C C . GLN A 1 96 ? -10.199 2.360 6.643 1.00 88.62 96 GLN A C 1
ATOM 721 O O . GLN A 1 96 ? -9.617 2.919 5.716 1.00 88.62 96 GLN A O 1
ATOM 726 N N . LEU A 1 97 ? -9.554 1.560 7.498 1.00 86.50 97 LEU A N 1
ATOM 727 C CA . LEU A 1 97 ? -8.114 1.301 7.391 1.00 86.50 97 LEU A CA 1
ATOM 728 C C . LEU A 1 97 ? -7.759 0.578 6.087 1.00 86.50 97 LEU A C 1
ATOM 730 O O . LEU A 1 97 ? -6.763 0.922 5.453 1.00 86.50 97 LEU A O 1
ATOM 734 N N . LYS A 1 98 ? -8.587 -0.374 5.642 1.00 87.94 98 LYS A N 1
ATOM 735 C CA . LYS A 1 98 ? -8.395 -1.049 4.349 1.00 87.94 98 LYS A CA 1
ATOM 736 C C . LYS A 1 98 ? -8.515 -0.085 3.168 1.00 87.94 98 LYS A C 1
ATOM 738 O O . LYS A 1 98 ? -7.684 -0.141 2.265 1.00 87.94 98 LYS A O 1
ATOM 743 N N . ALA A 1 99 ? -9.497 0.817 3.189 1.00 87.75 99 ALA A N 1
ATOM 744 C CA . ALA A 1 99 ? -9.665 1.843 2.154 1.00 87.75 99 ALA A CA 1
ATOM 745 C C . ALA A 1 99 ? -8.484 2.829 2.093 1.00 87.75 99 ALA A C 1
ATOM 747 O O . ALA A 1 99 ? -8.178 3.383 1.041 1.00 87.75 99 ALA A O 1
ATOM 748 N N . ASP A 1 100 ? -7.804 3.004 3.221 1.00 85.88 100 ASP A N 1
ATOM 749 C CA . ASP A 1 100 ? -6.668 3.899 3.393 1.00 85.88 100 ASP A CA 1
ATOM 750 C C . ASP A 1 100 ? -5.338 3.291 2.867 1.00 85.88 100 ASP A C 1
ATOM 752 O O . ASP A 1 100 ? -4.400 4.028 2.558 1.00 85.88 100 ASP A O 1
ATOM 756 N N . LEU A 1 101 ? -5.245 1.963 2.690 1.00 83.69 101 LEU A N 1
ATOM 757 C CA . LEU A 1 101 ? -4.017 1.270 2.250 1.00 83.69 101 LEU A CA 1
ATOM 758 C C . LEU A 1 101 ? -3.408 1.796 0.935 1.00 83.69 101 LEU A C 1
ATOM 760 O O . LEU A 1 101 ? -2.193 2.020 0.904 1.00 83.69 101 LEU A O 1
ATOM 764 N N . PRO A 1 102 ? -4.179 2.033 -0.147 1.00 80.81 102 PRO A N 1
ATOM 765 C CA . PRO A 1 102 ? -3.610 2.526 -1.400 1.00 80.81 102 PRO A CA 1
ATOM 766 C C . PRO A 1 102 ? -2.965 3.911 -1.253 1.00 80.81 102 PRO A C 1
ATOM 768 O O . PRO A 1 102 ? -1.927 4.170 -1.857 1.00 80.81 102 PRO A O 1
ATOM 771 N N . ALA A 1 103 ? -3.534 4.780 -0.410 1.00 78.62 103 ALA A N 1
ATOM 772 C CA . ALA A 1 103 ? -3.015 6.125 -0.145 1.00 78.62 103 ALA A CA 1
ATOM 773 C C . ALA A 1 103 ? -1.772 6.136 0.769 1.00 78.62 103 ALA A C 1
ATOM 775 O O . ALA A 1 103 ? -1.066 7.144 0.845 1.00 78.62 103 ALA A O 1
ATOM 776 N N . LEU A 1 104 ? -1.491 5.030 1.468 1.00 75.38 104 LEU A N 1
ATOM 777 C CA . LEU A 1 104 ? -0.220 4.829 2.171 1.00 75.38 104 LEU A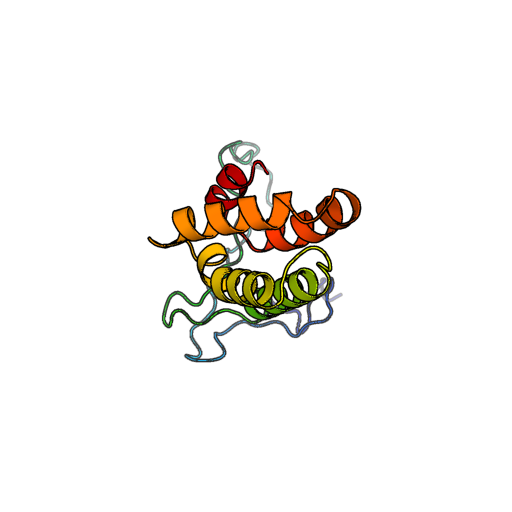 CA 1
ATOM 778 C C . LEU A 1 104 ? 0.868 4.249 1.262 1.00 75.38 104 LEU A C 1
ATOM 780 O O . LEU A 1 104 ? 2.047 4.549 1.445 1.00 75.38 104 LEU A O 1
ATOM 784 N N . ALA A 1 105 ? 0.482 3.406 0.302 1.00 74.12 105 ALA A N 1
ATOM 785 C CA . ALA A 1 105 ? 1.399 2.834 -0.683 1.00 74.12 105 ALA A CA 1
ATOM 786 C C . ALA A 1 105 ? 1.808 3.850 -1.764 1.00 74.12 105 ALA A C 1
ATOM 788 O O . ALA A 1 105 ? 2.878 3.728 -2.362 1.00 74.12 105 ALA A O 1
ATOM 789 N N . ASN A 1 106 ? 0.956 4.843 -2.025 1.00 71.12 106 ASN A N 1
ATOM 790 C CA . ASN A 1 106 ? 1.199 5.921 -2.971 1.00 71.12 106 ASN A CA 1
ATOM 791 C C . ASN A 1 106 ? 1.167 7.264 -2.230 1.00 71.12 106 ASN A C 1
ATOM 793 O O . ASN A 1 106 ? 0.100 7.717 -1.819 1.00 71.12 106 ASN A O 1
ATOM 797 N N . GLU A 1 107 ? 2.337 7.875 -2.022 1.00 67.06 107 GLU A N 1
ATOM 798 C CA . GLU A 1 107 ? 2.428 9.198 -1.400 1.00 67.06 107 GLU A CA 1
ATOM 799 C C . GLU A 1 107 ? 1.628 10.222 -2.210 1.00 67.06 107 GLU A C 1
ATOM 801 O O . GLU A 1 107 ? 1.908 10.491 -3.377 1.00 67.06 107 GLU A O 1
ATOM 806 N N . GLY A 1 108 ? 0.626 10.806 -1.567 1.00 71.19 108 GLY A N 1
ATOM 807 C CA . GLY A 1 108 ? -0.259 11.801 -2.138 1.00 71.19 108 GLY A CA 1
ATOM 808 C C . GLY A 1 108 ? -0.767 12.778 -1.076 1.00 71.19 108 GLY A C 1
ATOM 809 O O . GLY A 1 108 ? -0.464 12.649 0.112 1.00 71.19 108 GLY A O 1
ATOM 810 N N . PRO A 1 109 ? -1.588 13.762 -1.467 1.00 74.44 109 PRO A N 1
ATOM 811 C CA . PRO A 1 109 ? -2.056 14.811 -0.558 1.00 74.44 109 PRO A CA 1
ATOM 812 C C . PRO A 1 109 ? -2.889 14.279 0.621 1.00 74.44 109 PRO A C 1
ATOM 814 O O . PRO A 1 109 ? -2.971 14.925 1.661 1.00 74.44 109 PRO A O 1
ATOM 817 N N . GLN A 1 110 ? -3.481 13.087 0.490 1.00 77.44 110 GLN A N 1
ATOM 818 C CA . GLN A 1 110 ? -4.231 12.423 1.562 1.00 77.44 110 GLN A CA 1
ATOM 819 C C . GLN A 1 110 ? -3.352 11.581 2.500 1.00 77.44 110 GLN A C 1
ATOM 821 O O . GLN A 1 110 ? -3.813 11.203 3.580 1.00 77.44 110 GLN A O 1
ATOM 826 N N . SER A 1 111 ? -2.094 11.300 2.148 1.00 77.44 111 SER A N 1
ATOM 827 C CA . SER A 1 111 ? -1.203 10.458 2.953 1.00 77.44 111 SER A CA 1
ATOM 828 C C . SER A 1 111 ? -1.037 10.914 4.410 1.00 77.44 111 SER A C 1
ATOM 830 O O . SER A 1 111 ? -1.137 10.043 5.270 1.00 77.44 111 SER A O 1
ATOM 832 N N . PRO A 1 112 ? -0.882 12.211 4.768 1.00 79.44 112 PRO A N 1
ATOM 833 C CA . PRO A 1 112 ? -0.766 12.596 6.181 1.00 79.44 112 PRO A CA 1
ATOM 834 C C . PRO A 1 112 ? -2.041 12.309 6.988 1.00 79.44 112 PRO A C 1
ATOM 836 O O . PRO A 1 112 ? -1.966 11.880 8.139 1.00 79.44 112 PRO A O 1
ATOM 839 N N . VAL A 1 113 ? -3.221 12.500 6.391 1.00 84.62 113 VAL A N 1
ATOM 840 C CA . VAL A 1 113 ? -4.511 12.210 7.043 1.00 84.62 113 VAL A CA 1
ATOM 841 C C . VAL A 1 113 ? -4.667 10.705 7.258 1.00 84.62 113 VAL A C 1
ATOM 843 O O . VAL A 1 113 ? -5.045 10.246 8.338 1.00 84.62 113 VAL A O 1
ATOM 846 N N . THR A 1 114 ? -4.327 9.948 6.222 1.00 84.00 114 THR A N 1
ATOM 847 C CA . THR A 1 114 ? -4.366 8.486 6.182 1.00 84.00 114 THR A CA 1
ATOM 848 C C . THR A 1 114 ? -3.405 7.890 7.217 1.00 84.00 114 THR A C 1
ATOM 850 O O . THR A 1 114 ? -3.800 7.044 8.016 1.00 84.00 114 THR A O 1
ATOM 853 N N . ALA A 1 115 ? -2.175 8.405 7.301 1.00 81.06 115 ALA A N 1
ATOM 854 C CA . ALA A 1 115 ? -1.171 7.979 8.275 1.00 81.06 115 ALA A CA 1
ATOM 855 C C . ALA A 1 115 ? -1.614 8.238 9.722 1.00 81.06 115 ALA A C 1
ATOM 857 O O . ALA A 1 115 ? -1.426 7.385 10.589 1.00 81.06 115 ALA A O 1
ATOM 858 N N . GLN A 1 116 ? -2.260 9.377 9.995 1.00 81.75 116 GLN A N 1
ATOM 859 C CA . GLN A 1 116 ? -2.795 9.672 11.329 1.00 81.75 116 GLN A CA 1
ATOM 860 C C . GLN A 1 116 ? -3.942 8.736 11.724 1.00 81.75 116 GLN A C 1
ATOM 862 O O . GLN A 1 116 ? -3.994 8.274 12.867 1.00 81.75 116 GLN A O 1
ATOM 867 N N . ARG A 1 117 ? -4.853 8.421 10.795 1.00 83.81 117 ARG A N 1
ATOM 868 C CA . ARG A 1 117 ? -5.915 7.430 11.037 1.00 83.81 117 ARG A CA 1
ATOM 869 C C . ARG A 1 117 ? -5.336 6.051 11.315 1.00 83.81 117 ARG A C 1
ATOM 871 O O . ARG A 1 117 ? -5.726 5.413 12.291 1.00 83.81 117 ARG A O 1
ATOM 878 N N . TRP A 1 118 ? -4.341 5.651 10.533 1.00 83.12 118 TRP A N 1
ATOM 879 C CA . TRP A 1 118 ? -3.604 4.415 10.752 1.00 83.12 118 TRP A CA 1
ATOM 880 C C . TRP A 1 118 ? -2.920 4.373 12.112 1.00 83.12 118 TRP A C 1
ATOM 882 O O . TRP A 1 118 ? -3.097 3.407 12.846 1.00 83.12 118 TRP A O 1
ATOM 892 N N . LYS A 1 119 ? -2.232 5.443 12.515 1.00 80.94 119 LYS A N 1
ATOM 893 C CA . LYS A 1 119 ? -1.614 5.541 13.843 1.00 80.94 119 LYS A CA 1
ATOM 894 C C . LYS A 1 119 ? -2.635 5.355 14.969 1.00 80.94 119 LYS A C 1
ATOM 896 O O . LYS A 1 119 ? -2.373 4.620 15.918 1.00 80.94 119 LYS A O 1
ATOM 901 N N . LYS A 1 120 ? -3.816 5.974 14.851 1.00 82.69 120 LYS A N 1
ATOM 902 C CA . LYS A 1 120 ? -4.910 5.816 15.825 1.00 82.69 120 LYS A CA 1
ATOM 903 C C . LYS A 1 120 ? -5.469 4.394 15.851 1.00 82.69 120 LYS A C 1
ATOM 905 O O . LYS A 1 120 ? -5.662 3.853 16.934 1.00 82.69 120 LYS A O 1
ATOM 910 N N . GLY A 1 121 ? -5.704 3.789 14.687 1.00 80.06 121 GLY A N 1
ATOM 911 C CA . GLY A 1 121 ? -6.174 2.406 14.591 1.00 80.06 121 GLY A CA 1
ATOM 912 C C . GLY A 1 121 ? -5.170 1.431 15.203 1.00 80.06 121 GLY A C 1
ATOM 913 O O . GLY A 1 121 ? -5.516 0.622 16.056 1.00 80.06 121 GLY A O 1
ATOM 914 N N . LEU A 1 122 ? -3.892 1.577 14.859 1.00 75.12 122 LEU A N 1
ATOM 915 C CA . LEU A 1 122 ? -2.810 0.733 15.362 1.00 75.12 122 LEU A CA 1
ATOM 916 C C . LEU A 1 122 ? -2.579 0.849 16.868 1.00 75.12 122 LEU A C 1
ATOM 918 O O . LEU A 1 122 ? -2.129 -0.128 17.457 1.00 75.12 122 LEU A O 1
ATOM 922 N N . ALA A 1 123 ? -2.879 2.000 17.475 1.00 78.00 123 ALA A N 1
ATOM 923 C CA . ALA A 1 123 ? -2.810 2.183 18.923 1.00 78.00 123 ALA A CA 1
ATOM 924 C C . ALA A 1 123 ? -3.895 1.392 19.675 1.00 78.00 123 ALA A C 1
ATOM 926 O O . ALA A 1 123 ? -3.695 1.038 20.833 1.00 78.00 123 ALA A O 1
ATOM 927 N N . LYS A 1 124 ? -5.033 1.102 19.027 1.00 76.81 124 LYS A N 1
ATOM 928 C CA . LYS A 1 124 ? -6.107 0.277 19.606 1.00 76.81 124 LYS A CA 1
ATOM 929 C C . LYS A 1 124 ? -5.792 -1.208 19.551 1.00 76.81 124 LYS A C 1
ATOM 931 O O . LYS A 1 124 ? -6.169 -1.961 20.442 1.00 76.81 124 LYS A O 1
ATOM 936 N N . VAL A 1 125 ? -5.107 -1.640 18.496 1.00 71.44 125 VAL A N 1
ATOM 937 C CA . VAL A 1 125 ? -4.688 -3.031 18.370 1.00 71.44 125 VAL A CA 1
ATOM 938 C C . VAL A 1 125 ? -3.469 -3.216 19.280 1.00 71.44 125 VAL A C 1
ATOM 940 O O . VAL A 1 125 ? -2.428 -2.617 19.045 1.00 71.44 125 VAL A O 1
ATOM 943 N N . GLY A 1 126 ? -3.574 -4.002 20.348 1.00 60.44 126 GLY A N 1
ATOM 944 C CA . GLY A 1 126 ? -2.479 -4.206 21.309 1.00 60.44 126 GLY A CA 1
ATOM 945 C C . GLY A 1 126 ? -1.166 -4.746 20.704 1.00 60.44 126 GLY A C 1
ATOM 946 O O . GLY A 1 126 ? -1.083 -5.073 19.510 1.00 60.44 126 GLY A O 1
ATOM 947 N N . GLY A 1 127 ? -0.133 -4.830 21.553 1.00 58.75 127 GLY A N 1
ATOM 948 C CA . GLY A 1 127 ? 1.263 -5.111 21.187 1.00 58.75 127 GLY A CA 1
ATOM 949 C C . GLY A 1 127 ? 1.525 -6.447 20.481 1.00 58.75 127 GLY A C 1
ATOM 950 O O . GLY A 1 127 ? 2.398 -6.497 19.616 1.00 58.75 127 GLY A O 1
ATOM 951 N N . ASP A 1 128 ? 0.737 -7.493 20.745 1.00 56.94 128 ASP A N 1
ATOM 952 C CA . ASP A 1 128 ? 1.010 -8.844 20.218 1.00 56.94 128 ASP A CA 1
ATOM 953 C C . ASP A 1 128 ? 0.839 -8.961 18.696 1.00 56.94 128 ASP A C 1
ATOM 955 O O . ASP A 1 128 ? 1.555 -9.704 18.028 1.00 56.94 128 ASP A O 1
ATOM 959 N N . LEU A 1 129 ? -0.042 -8.149 18.107 1.00 54.69 129 LEU A N 1
ATOM 960 C CA . LEU A 1 129 ? -0.202 -8.057 16.653 1.00 54.69 129 LEU A CA 1
ATOM 961 C C . LEU A 1 129 ? 0.698 -6.966 16.033 1.00 54.69 129 LEU A C 1
ATOM 963 O O . LEU A 1 129 ? 0.792 -6.904 14.809 1.00 54.69 129 LEU A O 1
ATOM 967 N N . TYR A 1 130 ? 1.357 -6.110 16.834 1.00 57.84 130 TYR A N 1
ATOM 968 C CA . TYR A 1 130 ? 2.133 -4.944 16.367 1.00 57.84 130 TYR A CA 1
ATOM 969 C C . TYR A 1 130 ? 3.372 -5.355 15.572 1.00 57.84 130 TYR A C 1
ATOM 971 O O . TYR A 1 130 ? 3.588 -4.846 14.476 1.00 57.84 130 TYR A O 1
ATOM 979 N N . GLY A 1 131 ? 4.144 -6.332 16.047 1.00 56.06 131 GLY A N 1
ATOM 980 C CA . GLY A 1 131 ? 5.405 -6.715 15.402 1.00 56.06 131 GLY A CA 1
ATOM 981 C C . GLY A 1 131 ? 5.245 -7.288 13.987 1.00 56.06 131 GLY A C 1
ATOM 982 O O . GLY A 1 131 ? 5.992 -6.922 13.080 1.00 56.06 131 GLY A O 1
ATOM 983 N N . VAL A 1 132 ? 4.253 -8.159 13.768 1.00 54.97 132 VAL A N 1
ATOM 984 C CA . VAL A 1 132 ? 4.039 -8.823 12.467 1.00 54.97 132 VAL A CA 1
ATOM 985 C C . VAL A 1 132 ? 3.364 -7.877 11.468 1.00 54.97 132 VAL A C 1
ATOM 987 O O . VAL A 1 132 ? 3.796 -7.789 10.316 1.00 54.97 132 VAL A O 1
ATOM 990 N N . ARG A 1 133 ? 2.366 -7.092 11.909 1.00 58.59 133 ARG A N 1
ATOM 991 C CA . ARG A 1 133 ? 1.641 -6.154 11.032 1.00 58.59 133 ARG A CA 1
ATOM 992 C C . ARG A 1 133 ? 2.508 -4.982 10.574 1.00 58.59 133 ARG A C 1
ATOM 994 O O . ARG A 1 133 ? 2.440 -4.577 9.417 1.00 58.59 133 ARG A O 1
ATOM 1001 N N . MET A 1 134 ? 3.375 -4.479 11.454 1.00 58.38 134 MET A N 1
ATOM 1002 C CA . MET A 1 134 ? 4.308 -3.390 11.151 1.00 58.38 134 MET A CA 1
ATOM 1003 C C . MET A 1 134 ? 5.405 -3.800 10.174 1.00 58.38 134 MET A C 1
ATOM 1005 O O . MET A 1 134 ? 5.879 -2.951 9.429 1.00 58.38 134 MET A O 1
ATOM 1009 N N . LYS A 1 135 ? 5.751 -5.089 10.091 1.00 61.22 135 LYS A N 1
ATOM 1010 C CA . LYS A 1 135 ? 6.700 -5.587 9.087 1.00 61.22 135 LYS A CA 1
ATOM 1011 C C . LYS A 1 135 ? 6.113 -5.535 7.674 1.00 61.22 135 LYS A C 1
ATOM 1013 O O . LYS A 1 135 ? 6.726 -4.972 6.775 1.00 61.22 135 LYS A O 1
ATOM 1018 N N . VAL A 1 136 ? 4.888 -6.037 7.501 1.00 60.91 136 VAL A N 1
ATOM 1019 C CA . VAL A 1 136 ? 4.197 -6.032 6.197 1.00 60.91 136 VAL A CA 1
ATOM 1020 C C . VAL A 1 136 ? 3.847 -4.610 5.759 1.00 60.91 136 VAL A C 1
ATOM 1022 O O . VAL A 1 136 ? 4.038 -4.257 4.597 1.00 60.91 136 VAL A O 1
ATOM 1025 N N . LEU A 1 137 ? 3.404 -3.765 6.695 1.00 60.44 137 LEU A N 1
ATOM 1026 C CA . LEU A 1 137 ? 3.166 -2.347 6.424 1.00 60.44 137 LEU A CA 1
ATOM 1027 C C . LEU A 1 137 ? 4.470 -1.605 6.147 1.00 60.44 137 LEU A C 1
ATOM 1029 O O . LEU A 1 137 ? 4.516 -0.822 5.212 1.00 60.44 137 LEU A O 1
ATOM 1033 N N . GLY A 1 138 ? 5.549 -1.898 6.871 1.00 62.38 138 GLY A N 1
ATOM 1034 C CA . GLY A 1 138 ? 6.871 -1.341 6.607 1.00 62.38 138 GLY A CA 1
ATOM 1035 C C . GLY A 1 138 ? 7.365 -1.649 5.191 1.00 62.38 138 GLY A C 1
ATOM 1036 O O . GLY A 1 138 ? 7.942 -0.787 4.540 1.00 62.38 138 GLY A O 1
ATOM 1037 N N . ASP A 1 139 ? 7.107 -2.831 4.647 1.00 62.44 139 ASP A N 1
ATOM 1038 C CA . ASP A 1 139 ? 7.516 -3.142 3.269 1.00 62.44 139 ASP A CA 1
ATOM 1039 C C . ASP A 1 139 ? 6.566 -2.569 2.200 1.00 62.44 139 ASP A C 1
ATOM 1041 O O . ASP A 1 139 ? 6.916 -2.511 1.016 1.00 62.44 139 ASP A O 1
ATOM 1045 N N . LEU A 1 140 ? 5.370 -2.134 2.600 1.00 63.19 140 LEU A N 1
ATOM 1046 C CA . LEU A 1 140 ? 4.365 -1.516 1.735 1.00 63.19 140 LEU A CA 1
ATOM 1047 C C . LEU A 1 140 ? 4.485 0.016 1.697 1.00 63.19 140 LEU A C 1
ATOM 1049 O O . LEU A 1 140 ? 4.347 0.615 0.632 1.00 63.19 140 LEU A O 1
ATOM 1053 N N . VAL A 1 141 ? 4.703 0.647 2.850 1.00 61.38 141 VAL A N 1
ATOM 1054 C CA . VAL A 1 141 ? 4.624 2.100 3.005 1.00 61.38 141 VAL A CA 1
ATOM 1055 C C . VAL A 1 141 ? 5.939 2.784 2.648 1.00 61.38 141 VAL A C 1
ATOM 1057 O O . VAL A 1 141 ? 7.042 2.269 2.867 1.00 61.38 141 VAL A O 1
ATOM 1060 N N . THR A 1 142 ? 5.823 3.974 2.072 1.00 58.28 142 THR A N 1
ATOM 1061 C CA . THR A 1 142 ? 6.972 4.789 1.678 1.00 58.28 142 THR A CA 1
ATOM 1062 C C . THR A 1 142 ? 7.810 5.207 2.890 1.00 58.28 142 THR A C 1
ATOM 1064 O O . THR A 1 142 ? 7.357 5.187 4.036 1.00 58.28 142 THR A O 1
ATOM 1067 N N . ALA A 1 143 ? 9.059 5.621 2.651 1.00 60.84 143 ALA A N 1
ATOM 1068 C CA . ALA A 1 143 ? 9.944 6.051 3.735 1.00 60.84 143 ALA A CA 1
ATOM 1069 C C . ALA A 1 143 ? 9.365 7.218 4.555 1.00 60.84 143 ALA A C 1
ATOM 1071 O O . ALA A 1 143 ? 9.545 7.241 5.770 1.00 60.84 143 ALA A O 1
ATOM 1072 N N . SER A 1 144 ? 8.626 8.142 3.934 1.00 53.75 144 SER A N 1
ATOM 1073 C CA . SER A 1 144 ? 8.029 9.269 4.660 1.00 53.75 144 SER A CA 1
ATOM 1074 C C . SER A 1 144 ? 6.870 8.824 5.554 1.00 53.75 144 SER A C 1
ATOM 1076 O O . SER A 1 144 ? 6.730 9.318 6.672 1.00 53.75 144 SER A O 1
ATOM 1078 N N . VAL A 1 145 ? 6.073 7.845 5.108 1.00 57.03 145 VAL A N 1
ATOM 1079 C CA . VAL A 1 145 ? 4.986 7.268 5.914 1.00 57.03 145 V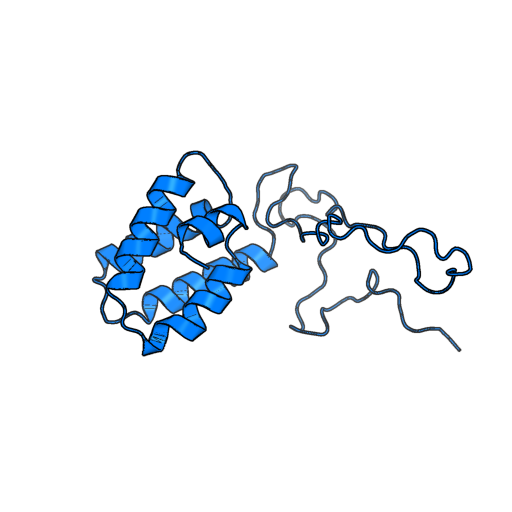AL A CA 1
ATOM 1080 C C . VAL A 1 145 ? 5.541 6.456 7.089 1.00 57.03 145 VAL A C 1
ATOM 1082 O O . VAL A 1 145 ? 4.991 6.539 8.186 1.00 57.03 145 VAL A O 1
ATOM 1085 N N . LYS A 1 146 ? 6.670 5.749 6.919 1.00 64.56 146 LYS A N 1
ATOM 1086 C CA . LYS A 1 146 ? 7.374 5.083 8.037 1.00 64.56 146 LYS A CA 1
ATOM 1087 C C . LYS A 1 146 ? 7.706 6.061 9.162 1.00 64.56 146 LYS A C 1
ATOM 1089 O O . LYS A 1 146 ? 7.326 5.822 10.305 1.00 64.56 146 LYS A O 1
ATOM 1094 N N . GLY A 1 147 ? 8.295 7.210 8.819 1.00 60.47 147 GLY A N 1
ATOM 1095 C CA . GLY A 1 147 ? 8.621 8.251 9.797 1.00 60.47 147 GLY A CA 1
ATOM 1096 C C . GLY A 1 147 ? 7.391 8.793 10.537 1.00 60.47 147 GLY A C 1
ATOM 1097 O O . GLY A 1 147 ? 7.444 9.028 11.742 1.00 60.47 147 GLY A O 1
ATOM 1098 N N . GLN A 1 148 ? 6.246 8.924 9.858 1.00 57.84 148 GLN A N 1
ATOM 1099 C CA . GLN A 1 148 ? 4.984 9.353 10.484 1.00 57.84 148 GLN A CA 1
ATOM 1100 C C . GLN A 1 148 ? 4.394 8.298 11.434 1.00 57.84 148 GLN A C 1
ATOM 1102 O O . GLN A 1 148 ? 3.759 8.641 12.440 1.00 57.84 148 GLN A O 1
ATOM 1107 N N . LEU A 1 149 ? 4.624 7.020 11.127 1.00 57.50 149 LEU A N 1
ATOM 1108 C CA . LEU A 1 149 ? 4.224 5.880 11.950 1.00 57.50 149 LEU A CA 1
ATOM 1109 C C . LEU A 1 149 ? 5.202 5.601 13.106 1.00 57.50 149 LEU A C 1
ATOM 1111 O O . LEU A 1 149 ? 4.867 4.812 13.986 1.00 57.50 149 LEU A O 1
ATOM 1115 N N . GLY A 1 150 ? 6.353 6.282 13.155 1.00 56.91 150 GLY A N 1
ATOM 1116 C CA . GLY A 1 150 ? 7.387 6.060 14.169 1.00 56.91 150 GLY A CA 1
ATOM 1117 C C . GLY A 1 150 ? 8.177 4.766 13.954 1.00 56.91 150 GLY A C 1
ATOM 1118 O O . GLY A 1 150 ? 8.589 4.145 14.932 1.00 56.91 150 GLY A O 1
ATOM 1119 N N . MET A 1 151 ? 8.322 4.352 12.689 1.00 52.19 151 MET A N 1
ATOM 1120 C CA . MET A 1 151 ? 9.126 3.209 12.238 1.00 52.19 151 MET A CA 1
ATOM 1121 C C . MET A 1 151 ? 10.514 3.627 11.764 1.00 52.19 151 MET A C 1
ATOM 1123 O O . MET A 1 151 ? 10.616 4.712 11.146 1.00 52.19 151 MET A O 1
#

Radius of gyration: 18.83 Å; chains: 1; bounding box: 56×39×43 Å

pLDDT: mean 70.56, std 15.38, range [32.12, 89.94]

Secondary structure (DSSP, 8-state):
-PPPPPTTS-SB-TTT-PBP--B-TTT-PBP----PPPGGG---TT-PPPTT-PPPPPPSB-TTT-PBPHHHHHHHHHHHHHHHT-TTS-HHHHHHHHHHHHHHHS--TTHHHHHHHHHHHHHHS-GGGHHHHHHHHHHHS-HHHHHHHT-

Foldseek 3Di:
DDPDDDPVPDQADPVPRHGDDQADPPPRHGQDDDDDPPPVPPPDPPCPPDPPNPPDDRDQADPVPRHGDPVLVVLLVVLLVLLVPQPLDDPVLSVLLSVLLVCQLDPDPCLLVSLVSVLVSLVSRDDVSNPVSCVSSVSRGDPVSCVSNVD